Protein AF-A0A7S1JCB8-F1 (afdb_monomer)

Secondary structure (DSSP, 8-state):
---EEEES-EEE--SSEEEEEE-TT-EEEEES-EEES-SEEEEEESSEEEEES-EEES-SEEEEEE-SS---EEES-EEEPPP-------TT----------------

Nearest PDB structures (foldseek):
  4z06-assembly2_B  TM=6.593E-01  e=6.431E-01  Caldicellulosiruptor bescii DSM 6725
  4yzx-assembly2_B  TM=6.204E-01  e=8.061E-01  Caldicellulosiruptor bescii DSM 6725
  3t9g-assembly1_A  TM=5.054E-01  e=3.503E+00  Caldicellulosiruptor bescii
  4yzq-assembly2_B  TM=3.632E-01  e=1.681E+00  Caldicellulosiruptor bescii DSM 6725
  6tku-assembly1_A  TM=4.444E-01  e=8.652E+00  Klebsiella phage KP32

Solvent-accessible surface area (backbone atoms only — not comparable to full-atom values): 6312 Å² total; per-residue (Å²): 134,86,60,52,76,48,63,68,43,81,37,69,65,28,86,44,52,52,40,77,44,77,36,84,74,33,43,34,38,41,31,53,25,40,28,30,47,8,43,23,22,27,36,39,34,39,30,33,45,38,39,34,47,25,39,32,36,46,26,79,35,52,71,46,81,53,45,87,88,47,79,69,45,79,41,77,59,48,78,48,73,71,72,84,78,76,72,79,78,70,90,74,76,65,83,75,77,86,83,74,88,79,79,85,79,85,80,134

Mean predicted aligned error: 11.81 Å

Structure (mmCIF, N/CA/C/O backbone):
data_AF-A0A7S1JCB8-F1
#
_entry.id   AF-A0A7S1JCB8-F1
#
loop_
_atom_site.group_PDB
_atom_site.id
_atom_site.type_symbol
_atom_site.label_atom_id
_atom_site.label_alt_id
_atom_site.label_comp_id
_atom_site.label_asym_id
_atom_site.label_entity_id
_atom_site.label_seq_id
_atom_site.pdbx_PDB_ins_code
_atom_site.Cartn_x
_atom_site.Cartn_y
_atom_site.Cartn_z
_atom_site.occupancy
_atom_site.B_iso_or_equiv
_atom_site.auth_seq_id
_atom_site.auth_comp_id
_atom_site.auth_asym_id
_atom_site.auth_atom_id
_atom_site.pdbx_PDB_model_num
ATOM 1 N N . ASP A 1 1 ? 1.788 -17.736 -10.942 1.00 50.94 1 ASP A N 1
ATOM 2 C CA . ASP A 1 1 ? 1.423 -16.560 -10.130 1.00 50.94 1 ASP A CA 1
ATOM 3 C C . ASP A 1 1 ? 1.686 -16.799 -8.653 1.00 50.94 1 ASP A C 1
ATOM 5 O O . ASP A 1 1 ? 0.831 -17.318 -7.949 1.00 50.94 1 ASP A O 1
ATOM 9 N N . SER A 1 2 ? 2.877 -16.440 -8.174 1.00 59.06 2 SER A N 1
ATOM 10 C CA . SER A 1 2 ? 3.148 -16.301 -6.740 1.00 59.06 2 SER A CA 1
ATOM 11 C C . SER A 1 2 ? 2.695 -14.904 -6.306 1.00 59.06 2 SER A C 1
ATOM 13 O O . SER A 1 2 ? 3.386 -13.919 -6.558 1.00 59.06 2 SER A O 1
ATOM 15 N N . GLY A 1 3 ? 1.494 -14.804 -5.740 1.00 72.75 3 GLY A N 1
ATOM 16 C CA . GLY A 1 3 ? 0.979 -13.570 -5.143 1.00 72.75 3 GLY A CA 1
ATOM 17 C C . GLY A 1 3 ? 1.087 -13.620 -3.622 1.00 72.75 3 GLY A C 1
ATOM 18 O O . GLY A 1 3 ? 0.873 -14.675 -3.030 1.00 72.75 3 GLY A O 1
ATOM 19 N N . CYS A 1 4 ? 1.399 -12.490 -2.991 1.00 86.62 4 CYS A N 1
ATOM 20 C CA . CYS A 1 4 ? 1.363 -12.359 -1.532 1.00 86.62 4 CYS A CA 1
ATOM 21 C C . CYS A 1 4 ? 0.010 -11.775 -1.106 1.00 86.62 4 CYS A C 1
ATOM 23 O O . CYS A 1 4 ? -0.511 -10.870 -1.761 1.00 86.62 4 CYS A O 1
ATOM 25 N N . THR A 1 5 ? -0.574 -12.304 -0.032 1.00 92.88 5 THR A N 1
ATOM 26 C CA . THR A 1 5 ? -1.859 -11.843 0.508 1.00 92.88 5 THR A CA 1
ATOM 27 C C . THR A 1 5 ? -1.727 -11.624 2.011 1.00 92.88 5 THR A C 1
ATOM 29 O O . THR A 1 5 ? -1.378 -12.548 2.739 1.00 92.88 5 THR A O 1
ATOM 32 N N . ILE A 1 6 ? -2.002 -10.399 2.456 1.00 91.50 6 ILE A N 1
ATOM 33 C CA . ILE A 1 6 ? -2.032 -9.966 3.856 1.00 91.50 6 ILE A CA 1
ATOM 34 C C . ILE A 1 6 ? -3.487 -9.628 4.173 1.00 91.50 6 ILE A C 1
ATOM 36 O O . ILE A 1 6 ? -4.077 -8.778 3.505 1.00 91.50 6 ILE A O 1
ATOM 40 N N . VAL A 1 7 ? -4.094 -10.317 5.140 1.00 96.06 7 VAL A N 1
ATOM 41 C CA . VAL A 1 7 ? -5.523 -10.158 5.452 1.00 96.06 7 VAL A CA 1
ATOM 42 C C . VAL A 1 7 ? -5.735 -10.123 6.954 1.00 96.06 7 VAL A C 1
ATOM 44 O O . VAL A 1 7 ? -5.119 -10.905 7.675 1.00 96.06 7 VAL A O 1
ATOM 47 N N . SER A 1 8 ? -6.621 -9.234 7.409 1.00 96.06 8 SER A N 1
ATOM 48 C CA . SER A 1 8 ? -7.053 -9.150 8.812 1.00 96.06 8 SER A CA 1
ATOM 49 C C . SER A 1 8 ? -5.895 -9.038 9.804 1.00 96.06 8 SER A C 1
ATOM 51 O O . SER A 1 8 ? -5.917 -9.632 10.880 1.00 96.06 8 SER A O 1
ATOM 53 N N . CYS A 1 9 ? -4.866 -8.281 9.424 1.00 95.31 9 CYS A N 1
ATOM 54 C CA . CYS A 1 9 ? -3.691 -8.039 10.250 1.00 95.31 9 CYS A CA 1
ATOM 55 C C . CYS A 1 9 ? -3.785 -6.687 10.966 1.00 95.31 9 CYS A C 1
ATOM 57 O O . CYS A 1 9 ? -4.416 -5.752 10.474 1.00 95.31 9 CYS A O 1
ATOM 59 N N . GLN A 1 10 ? -3.103 -6.583 12.107 1.00 96.50 10 GLN A N 1
ATOM 60 C CA . GLN A 1 10 ? -2.846 -5.320 12.796 1.00 96.50 10 GLN A CA 1
ATOM 61 C C . GLN A 1 10 ? -1.354 -5.015 12.715 1.00 96.50 10 GLN A C 1
ATOM 63 O O . GLN A 1 10 ? -0.524 -5.799 13.174 1.00 96.50 10 GLN A O 1
ATOM 68 N N . VAL A 1 11 ? -1.014 -3.882 12.111 1.00 94.62 11 VAL A N 1
ATOM 69 C CA . VAL A 1 11 ? 0.360 -3.412 11.937 1.00 94.62 11 VAL A CA 1
ATOM 70 C C . VAL A 1 11 ? 0.476 -2.059 12.619 1.00 94.62 11 VAL A C 1
ATOM 72 O O . VAL A 1 11 ? -0.246 -1.131 12.258 1.00 94.62 11 VAL A O 1
ATOM 75 N N . GLN A 1 12 ? 1.364 -1.933 13.608 1.00 94.25 12 GLN A N 1
ATOM 76 C CA . GLN A 1 12 ? 1.450 -0.710 14.403 1.00 94.25 12 GLN A CA 1
ATOM 77 C C . GLN A 1 12 ? 2.869 -0.321 14.817 1.00 94.25 12 GLN A C 1
ATOM 79 O O . GLN A 1 12 ? 3.694 -1.181 15.123 1.00 94.25 12 GLN A O 1
ATOM 84 N N . GLY A 1 13 ? 3.118 0.990 14.884 1.00 87.38 13 GLY A N 1
ATOM 85 C CA . GLY A 1 13 ? 4.301 1.573 15.527 1.00 87.38 13 GLY A CA 1
ATOM 86 C C . GLY A 1 13 ? 5.623 1.307 14.805 1.00 87.38 13 GLY A C 1
ATOM 87 O O . GLY A 1 13 ? 6.684 1.361 15.432 1.00 87.38 13 GLY A O 1
ATOM 88 N N . ALA A 1 14 ? 5.587 0.997 13.507 1.00 89.00 14 ALA A N 1
ATOM 89 C CA . ALA A 1 14 ? 6.807 0.848 12.728 1.00 89.00 14 ALA A CA 1
ATOM 90 C C . ALA A 1 14 ? 7.489 2.213 12.564 1.00 89.00 14 ALA A C 1
ATOM 92 O O . ALA A 1 14 ? 6.857 3.203 12.200 1.00 89.00 14 ALA A O 1
ATOM 93 N N . ARG A 1 15 ? 8.806 2.272 12.798 1.00 91.06 15 ARG A N 1
ATOM 94 C CA . ARG A 1 15 ? 9.576 3.519 12.645 1.00 91.06 15 ARG A CA 1
ATOM 95 C C . ARG A 1 15 ? 9.553 4.043 11.205 1.00 91.06 15 ARG A C 1
ATOM 97 O O . ARG A 1 15 ? 9.613 5.252 10.996 1.00 91.06 15 ARG A O 1
ATOM 104 N N . GLU A 1 16 ? 9.494 3.133 10.236 1.00 93.62 16 GLU A N 1
ATOM 105 C CA . GLU A 1 16 ? 9.383 3.454 8.814 1.00 93.62 16 GLU A 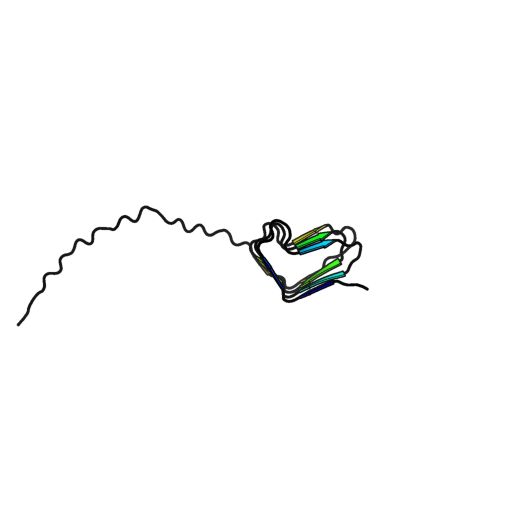CA 1
ATOM 106 C C . GLU A 1 16 ? 8.047 2.957 8.254 1.00 93.62 16 GLU A C 1
ATOM 108 O O . GLU A 1 16 ? 7.006 3.543 8.550 1.00 93.62 16 GLU A O 1
ATOM 113 N N . ASP A 1 17 ? 8.058 1.895 7.456 1.00 95.69 17 ASP A N 1
ATOM 114 C CA . ASP A 1 17 ? 6.868 1.397 6.778 1.00 95.69 17 ASP A CA 1
ATOM 115 C C . ASP A 1 17 ? 6.149 0.352 7.626 1.00 95.69 17 ASP A C 1
ATOM 117 O O . ASP A 1 17 ? 6.779 -0.566 8.152 1.00 95.69 17 ASP A O 1
ATOM 121 N N . GLY A 1 18 ? 4.822 0.446 7.719 1.00 96.06 18 GLY A N 1
ATOM 122 C CA . GLY A 1 18 ? 4.016 -0.650 8.253 1.00 96.06 18 GLY A CA 1
ATOM 123 C C . GLY A 1 18 ? 4.097 -1.868 7.336 1.00 96.06 18 GLY A C 1
ATOM 124 O O . GLY A 1 18 ? 4.432 -2.970 7.765 1.00 96.06 18 GLY A O 1
ATOM 125 N N . ILE A 1 19 ? 3.817 -1.654 6.051 1.00 94.56 19 ILE A N 1
ATOM 126 C CA . ILE A 1 19 ? 3.917 -2.676 5.010 1.00 94.56 19 ILE A CA 1
ATOM 127 C C . ILE A 1 19 ? 4.802 -2.145 3.881 1.00 94.56 19 ILE A C 1
ATOM 129 O O . ILE A 1 19 ? 4.439 -1.182 3.206 1.00 94.56 19 ILE A O 1
ATOM 133 N N . TYR A 1 20 ? 5.932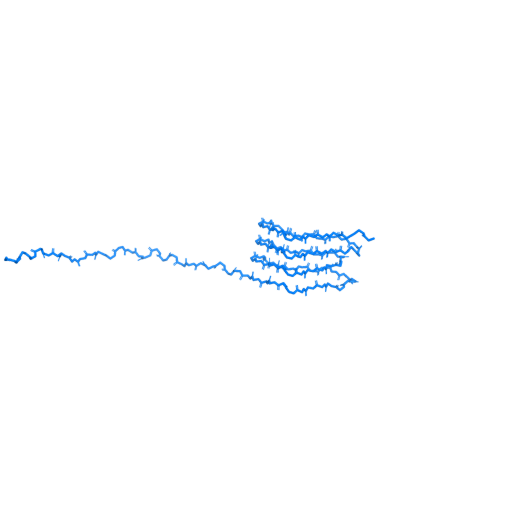 -2.808 3.641 1.00 93.81 20 TYR A N 1
ATOM 134 C CA . TYR A 1 20 ? 6.796 -2.542 2.493 1.00 93.81 20 TYR A CA 1
ATOM 135 C C . TYR A 1 20 ? 6.647 -3.655 1.455 1.00 93.81 20 TYR A C 1
ATOM 137 O O . TYR A 1 20 ? 6.780 -4.839 1.768 1.00 93.81 20 TYR A O 1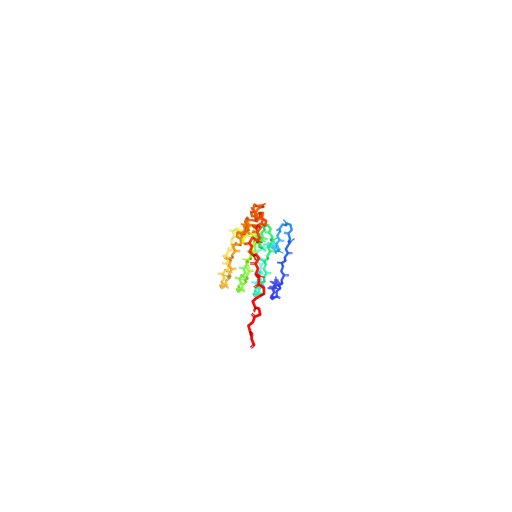
ATOM 145 N N . VAL A 1 21 ? 6.354 -3.274 0.215 1.00 90.06 21 VAL A N 1
ATOM 146 C CA . VAL A 1 21 ? 6.199 -4.200 -0.907 1.00 90.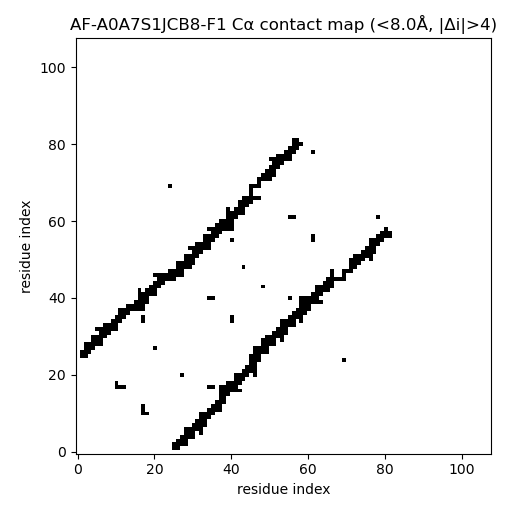06 21 VAL A CA 1
ATOM 147 C C . VAL A 1 21 ? 7.122 -3.782 -2.033 1.00 90.06 21 VAL A C 1
ATOM 149 O O . VAL A 1 21 ? 6.950 -2.718 -2.623 1.00 90.06 21 VAL A O 1
ATOM 152 N N . GLU A 1 22 ? 8.021 -4.682 -2.408 1.00 89.31 22 GLU A N 1
ATOM 153 C CA . GLU A 1 22 ? 8.882 -4.535 -3.572 1.00 89.31 22 GLU A CA 1
ATOM 154 C C . GLU A 1 22 ? 8.818 -5.802 -4.422 1.00 89.31 22 GLU A C 1
ATOM 156 O O . GLU A 1 22 ? 8.933 -6.921 -3.920 1.00 89.31 22 GLU A O 1
ATOM 161 N N . GLY A 1 23 ? 8.604 -5.638 -5.724 1.00 84.31 23 GLY A N 1
ATOM 162 C CA . GLY A 1 23 ? 8.626 -6.768 -6.642 1.00 84.31 23 GLY A CA 1
ATOM 163 C C . GLY A 1 23 ? 8.099 -6.408 -8.016 1.00 84.31 23 GLY A C 1
ATOM 164 O O . GLY A 1 23 ? 6.935 -6.038 -8.157 1.00 84.31 23 GLY A O 1
ATOM 165 N N . LEU A 1 24 ? 8.950 -6.558 -9.031 1.00 80.31 24 LEU A N 1
ATOM 166 C CA . LEU A 1 24 ? 8.607 -6.275 -10.418 1.00 80.31 24 LEU A CA 1
ATOM 167 C C . LEU A 1 24 ? 7.434 -7.163 -10.859 1.00 80.31 24 LEU A C 1
ATOM 169 O O . LEU A 1 24 ? 7.552 -8.384 -10.921 1.00 80.31 24 LEU A O 1
ATOM 173 N N . HIS A 1 25 ? 6.298 -6.541 -11.163 1.00 74.56 25 HIS A N 1
ATOM 174 C CA . HIS A 1 25 ? 5.064 -7.205 -11.595 1.00 74.56 25 HIS A CA 1
ATOM 175 C C . HIS A 1 25 ? 4.384 -8.130 -10.565 1.00 74.56 25 HIS A C 1
ATOM 177 O O . HIS A 1 25 ? 3.366 -8.750 -10.890 1.00 74.56 25 HIS A O 1
ATOM 183 N N . SER A 1 26 ? 4.846 -8.175 -9.315 1.00 84.62 26 SER A N 1
ATOM 184 C CA . SER A 1 26 ? 4.231 -8.996 -8.265 1.00 84.62 26 SER A CA 1
ATOM 185 C C . SER A 1 26 ? 2.833 -8.493 -7.906 1.00 84.62 26 SER A C 1
ATOM 187 O O . SER A 1 26 ? 2.637 -7.302 -7.671 1.00 84.62 26 SER A O 1
ATOM 189 N N . LYS A 1 27 ? 1.848 -9.395 -7.835 1.00 88.38 27 LYS A N 1
ATOM 190 C CA . LYS A 1 27 ? 0.510 -9.077 -7.313 1.00 88.38 27 LYS A CA 1
ATOM 191 C C . LYS A 1 27 ? 0.532 -9.194 -5.793 1.00 88.38 27 LYS A C 1
ATOM 193 O O . LYS A 1 27 ? 0.826 -10.271 -5.270 1.00 88.38 27 LYS A O 1
ATOM 198 N N . VAL A 1 28 ? 0.199 -8.110 -5.099 1.00 91.12 28 VAL A N 1
ATOM 199 C CA . VAL A 1 28 ? 0.083 -8.105 -3.636 1.00 91.12 28 VAL A CA 1
ATOM 200 C C . VAL A 1 28 ? -1.300 -7.634 -3.236 1.00 91.12 28 VAL A C 1
ATOM 202 O O . VAL A 1 28 ? -1.781 -6.619 -3.732 1.00 91.12 28 VAL A O 1
ATOM 205 N N . ARG A 1 29 ? -1.946 -8.392 -2.352 1.00 94.50 29 ARG A N 1
ATOM 206 C CA . ARG A 1 29 ? -3.262 -8.067 -1.804 1.00 94.50 29 ARG A CA 1
ATOM 207 C C . ARG A 1 29 ? -3.115 -7.736 -0.330 1.00 94.50 29 ARG A C 1
ATOM 209 O O . ARG A 1 29 ? -2.551 -8.533 0.412 1.00 94.50 29 ARG A O 1
ATOM 216 N N . VAL A 1 30 ? -3.624 -6.583 0.080 1.00 95.50 30 VAL A N 1
ATOM 217 C CA . VAL A 1 30 ? -3.716 -6.176 1.483 1.00 95.50 30 VAL A CA 1
ATOM 218 C C . VAL A 1 30 ? -5.178 -5.880 1.759 1.00 95.50 30 VAL A C 1
ATOM 220 O O . VAL A 1 30 ? -5.739 -4.965 1.150 1.00 95.50 30 VAL A O 1
ATOM 223 N N . GLU A 1 31 ? -5.822 -6.671 2.612 1.00 97.81 31 GLU A N 1
ATOM 224 C CA . GLU A 1 31 ? -7.262 -6.553 2.831 1.00 97.81 31 GLU A CA 1
ATOM 225 C C . GLU A 1 31 ? -7.668 -6.573 4.303 1.00 97.81 31 GLU A C 1
ATOM 227 O O . GLU A 1 31 ? -7.080 -7.288 5.115 1.00 97.81 31 GLU A O 1
ATOM 232 N N . HIS A 1 32 ? -8.713 -5.815 4.638 1.00 97.94 32 HIS A N 1
ATOM 233 C CA . HIS A 1 32 ? -9.371 -5.836 5.952 1.00 97.94 32 HIS A CA 1
ATOM 234 C C . HIS A 1 32 ? -8.409 -5.697 7.144 1.00 97.94 32 HIS A C 1
ATOM 236 O O . HIS A 1 32 ? -8.642 -6.286 8.196 1.00 97.94 32 HIS A O 1
ATOM 242 N N . SER A 1 33 ? -7.304 -4.974 6.962 1.00 97.38 33 SER A N 1
ATOM 243 C CA . SER A 1 33 ? -6.236 -4.817 7.949 1.00 97.38 33 SER A CA 1
ATOM 244 C C . SER A 1 33 ? -6.235 -3.412 8.544 1.00 97.38 33 SER A C 1
ATOM 246 O O . SER A 1 33 ? -6.692 -2.452 7.921 1.00 97.38 33 SER A O 1
ATOM 248 N N . GLU A 1 34 ? -5.696 -3.289 9.749 1.00 97.25 34 GLU A N 1
ATOM 249 C CA . GLU A 1 34 ? -5.480 -2.019 10.434 1.00 97.25 34 GLU A CA 1
ATOM 250 C C . GLU A 1 34 ? -3.988 -1.692 10.440 1.00 97.25 34 GLU A C 1
ATOM 252 O O . GLU A 1 34 ? -3.162 -2.520 10.825 1.00 97.25 34 GLU A O 1
ATOM 257 N N . ILE A 1 35 ? -3.636 -0.493 9.983 1.00 96.69 35 ILE A N 1
ATOM 258 C CA . ILE A 1 35 ? -2.251 -0.056 9.813 1.00 96.69 35 ILE A CA 1
ATOM 259 C C . ILE A 1 35 ? -2.104 1.321 10.452 1.00 96.69 35 ILE A C 1
ATOM 261 O O . ILE A 1 35 ? -2.703 2.295 9.979 1.00 96.69 35 ILE A O 1
ATOM 265 N N . ARG A 1 36 ? -1.321 1.416 11.532 1.00 95.94 36 ARG A N 1
ATOM 266 C CA . ARG A 1 36 ? -1.309 2.606 12.386 1.00 95.94 36 ARG A CA 1
ATOM 267 C C . ARG A 1 36 ? 0.065 3.067 12.857 1.00 95.94 36 ARG A C 1
ATOM 269 O O . ARG A 1 36 ? 0.892 2.266 13.278 1.00 95.94 36 ARG A O 1
ATOM 276 N N . GLY A 1 37 ? 0.260 4.383 12.930 1.00 93.94 37 GLY A N 1
ATOM 277 C CA . GLY A 1 37 ? 1.401 4.952 13.65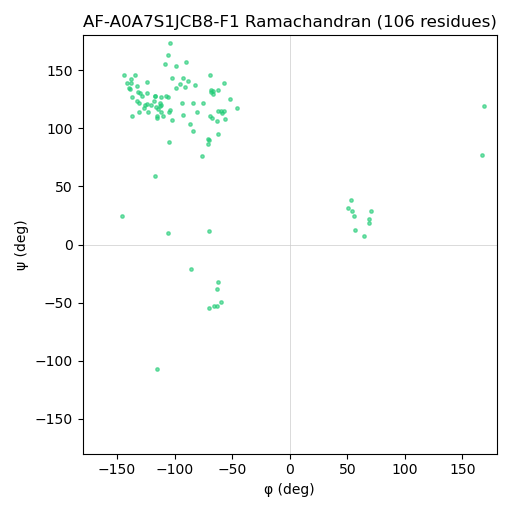3 1.00 93.94 37 GLY A CA 1
ATOM 278 C C . GLY A 1 37 ? 2.748 4.709 12.972 1.00 93.94 37 GLY A C 1
ATOM 279 O O . GLY A 1 37 ? 3.755 4.596 13.667 1.00 93.94 37 GLY A O 1
ATOM 280 N N . CYS A 1 38 ? 2.762 4.579 11.643 1.00 93.44 38 CYS A N 1
ATOM 281 C CA . CYS A 1 38 ? 3.971 4.374 10.845 1.00 93.44 38 CYS A CA 1
ATOM 282 C C . CYS A 1 38 ? 4.364 5.652 10.085 1.00 93.44 38 CYS A C 1
ATOM 284 O O . CYS A 1 38 ? 3.541 6.547 9.875 1.00 93.44 38 CYS A O 1
ATOM 286 N N . LYS A 1 39 ? 5.608 5.745 9.598 1.00 93.56 39 LYS A N 1
ATOM 287 C CA . LYS A 1 39 ? 5.987 6.808 8.650 1.00 93.56 39 LYS A CA 1
ATOM 288 C C . LYS A 1 39 ? 5.188 6.661 7.359 1.00 93.56 39 LYS A C 1
ATOM 290 O O . LYS A 1 39 ? 4.514 7.603 6.963 1.00 93.56 39 LYS A O 1
ATOM 295 N N . HIS A 1 40 ? 5.213 5.478 6.749 1.00 94.94 40 HIS A N 1
ATOM 296 C CA . HIS A 1 40 ? 4.272 5.128 5.690 1.00 94.94 40 HIS A CA 1
ATOM 297 C C . HIS A 1 40 ? 3.423 3.950 6.165 1.00 94.94 40 HIS A C 1
ATOM 299 O O . HIS A 1 40 ? 3.963 2.935 6.600 1.00 94.94 40 HIS A O 1
ATOM 305 N N . GLY A 1 41 ? 2.098 4.043 6.090 1.00 95.94 41 GLY A N 1
ATOM 306 C CA . GLY A 1 41 ? 1.243 2.895 6.392 1.00 95.94 41 GLY A CA 1
ATOM 307 C C . GLY A 1 41 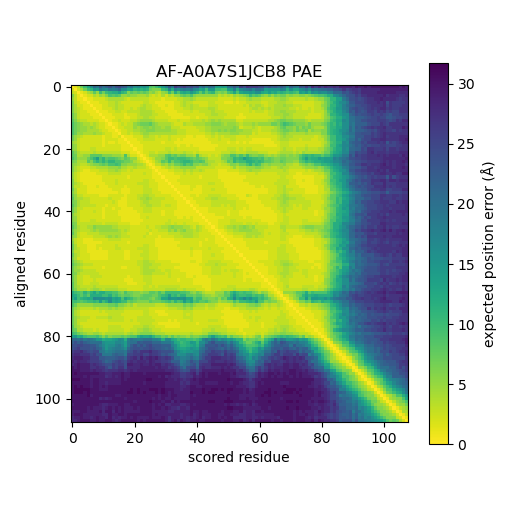? 1.570 1.737 5.447 1.00 95.94 41 GLY A C 1
ATOM 308 O O . GLY A 1 41 ? 1.866 0.622 5.876 1.00 95.94 41 GLY A O 1
ATOM 309 N N . MET A 1 42 ? 1.622 2.037 4.152 1.00 95.19 42 MET A N 1
ATOM 310 C CA . MET A 1 42 ? 2.121 1.117 3.139 1.00 95.19 42 MET A CA 1
ATOM 311 C C . MET A 1 42 ? 2.980 1.839 2.101 1.00 95.19 42 MET A C 1
ATOM 313 O O . MET A 1 42 ? 2.557 2.855 1.551 1.00 95.19 42 MET A O 1
ATOM 317 N N . TRP A 1 43 ? 4.140 1.273 1.767 1.00 95.25 43 TRP A N 1
ATOM 318 C CA . TRP A 1 43 ? 4.967 1.705 0.643 1.00 95.25 43 TRP A CA 1
ATOM 319 C C . TRP A 1 43 ? 5.106 0.575 -0.380 1.00 95.25 43 TRP A C 1
ATOM 321 O O . TRP A 1 43 ? 5.527 -0.535 -0.063 1.00 95.25 43 TRP A O 1
ATOM 331 N N . VAL A 1 44 ? 4.717 0.858 -1.624 1.00 92.25 44 VAL A N 1
ATOM 332 C CA . VAL A 1 44 ? 4.756 -0.094 -2.738 1.00 92.25 44 VAL A CA 1
ATOM 333 C C . VAL A 1 44 ? 5.702 0.393 -3.827 1.00 92.25 44 VAL A C 1
ATOM 335 O O . VAL A 1 44 ? 5.546 1.505 -4.337 1.00 92.25 44 VAL A O 1
ATOM 338 N N . VAL A 1 45 ? 6.630 -0.466 -4.242 1.00 91.62 45 VAL A N 1
ATOM 339 C CA . VAL A 1 45 ? 7.626 -0.214 -5.287 1.00 91.62 45 VAL A CA 1
ATOM 340 C C . VAL A 1 45 ? 7.515 -1.281 -6.378 1.00 91.62 45 VAL A C 1
ATOM 342 O O . VAL A 1 45 ? 7.649 -2.476 -6.124 1.00 91.62 45 VAL A O 1
ATOM 345 N N . ALA A 1 46 ? 7.259 -0.842 -7.615 1.00 88.62 46 ALA A N 1
ATOM 346 C CA . ALA A 1 46 ? 7.230 -1.681 -8.824 1.00 88.62 46 ALA A CA 1
ATOM 347 C C . ALA A 1 46 ? 6.258 -2.893 -8.839 1.00 88.62 46 ALA A C 1
ATOM 349 O O . ALA A 1 46 ? 6.329 -3.707 -9.762 1.00 88.62 46 ALA A O 1
ATOM 350 N N . ALA A 1 47 ? 5.327 -2.983 -7.882 1.00 88.94 47 ALA A N 1
ATOM 351 C CA . ALA A 1 47 ? 4.346 -4.065 -7.760 1.00 88.94 47 ALA A CA 1
ATOM 352 C C . ALA A 1 47 ? 2.924 -3.658 -8.208 1.00 88.94 47 ALA A C 1
ATOM 354 O O . ALA A 1 47 ? 2.641 -2.491 -8.480 1.00 88.94 47 ALA A O 1
ATOM 355 N N . HIS A 1 48 ? 2.013 -4.635 -8.255 1.00 90.81 48 HIS A N 1
ATOM 356 C CA . HIS A 1 48 ? 0.581 -4.476 -8.530 1.00 90.81 48 HIS A CA 1
ATOM 357 C C . HIS A 1 48 ? -0.233 -4.628 -7.229 1.00 90.81 48 HIS A C 1
ATOM 359 O O . HIS A 1 48 ? -0.646 -5.749 -6.901 1.00 90.81 48 HIS A O 1
ATOM 365 N N . PRO A 1 49 ? -0.454 -3.546 -6.457 1.00 92.50 49 PRO A N 1
ATOM 366 C CA . PRO A 1 49 ? -1.167 -3.644 -5.194 1.00 92.50 49 PRO A CA 1
ATOM 367 C C . PRO A 1 49 ? -2.688 -3.630 -5.397 1.00 92.50 49 PRO A C 1
ATOM 369 O O . PRO A 1 49 ? -3.233 -2.813 -6.143 1.00 92.50 49 PRO A O 1
ATOM 372 N N . ILE A 1 50 ? -3.371 -4.502 -4.662 1.00 94.50 50 ILE A N 1
ATOM 373 C CA . ILE A 1 50 ? -4.810 -4.452 -4.412 1.00 94.50 50 ILE A CA 1
ATOM 374 C C . ILE A 1 50 ? -4.985 -4.213 -2.915 1.00 94.50 50 ILE A C 1
ATOM 376 O O . ILE A 1 50 ? -4.684 -5.083 -2.103 1.00 94.50 50 ILE A O 1
ATOM 380 N N . VAL A 1 51 ? -5.455 -3.027 -2.553 1.00 95.50 51 VAL A N 1
ATOM 381 C CA . VAL A 1 51 ? -5.620 -2.582 -1.169 1.00 95.50 51 VAL A CA 1
ATOM 382 C C . VAL A 1 51 ? -7.104 -2.383 -0.939 1.00 95.50 51 VAL A C 1
ATOM 384 O O . VAL A 1 51 ? -7.695 -1.462 -1.515 1.00 95.50 51 VAL A O 1
ATOM 387 N N . LYS A 1 52 ? -7.726 -3.260 -0.149 1.00 97.75 52 LYS A N 1
ATOM 388 C CA . LYS A 1 52 ? -9.179 -3.259 0.019 1.00 97.75 52 LYS A CA 1
ATOM 389 C C . LYS A 1 52 ? -9.639 -3.315 1.470 1.00 97.75 52 LYS A C 1
ATOM 391 O O . LYS A 1 52 ? -9.256 -4.220 2.197 1.00 97.75 52 LYS A O 1
ATOM 396 N N . GLY A 1 53 ? -10.555 -2.437 1.868 1.00 97.50 53 GLY A N 1
ATOM 397 C CA . GLY A 1 53 ? -11.219 -2.578 3.169 1.00 97.50 53 GLY A CA 1
ATOM 398 C C . GLY A 1 53 ? -10.301 -2.337 4.368 1.00 97.50 53 GLY A C 1
ATOM 399 O O . GLY A 1 53 ? -10.608 -2.814 5.453 1.00 97.50 53 GLY A O 1
ATOM 400 N N . ASN A 1 54 ? -9.154 -1.678 4.185 1.00 97.88 54 ASN A N 1
ATOM 401 C CA . ASN A 1 54 ? -8.194 -1.443 5.264 1.00 97.88 54 ASN A CA 1
ATOM 402 C C . ASN A 1 54 ? -8.478 -0.130 5.995 1.00 97.88 54 ASN A C 1
ATOM 404 O O . ASN A 1 54 ? -9.046 0.801 5.423 1.00 97.88 54 ASN A O 1
ATOM 408 N N . CYS A 1 55 ? -8.012 -0.042 7.236 1.00 97.00 55 CYS A N 1
ATOM 409 C CA . CYS A 1 55 ? -8.042 1.162 8.053 1.00 97.00 55 CYS A CA 1
ATOM 410 C C . CYS A 1 55 ? -6.613 1.683 8.262 1.00 97.00 55 CYS A C 1
ATOM 412 O O . CYS A 1 55 ? -5.803 1.023 8.910 1.00 97.00 55 CYS A O 1
ATOM 414 N N . PHE A 1 56 ? -6.297 2.857 7.714 1.00 96.50 56 PHE A N 1
ATOM 415 C CA . PHE A 1 56 ? -5.011 3.526 7.903 1.00 96.50 56 PHE A CA 1
ATOM 416 C C . PHE A 1 56 ? -5.171 4.699 8.871 1.00 96.50 56 PHE A C 1
ATOM 418 O O . PHE A 1 56 ? -5.820 5.692 8.539 1.00 96.50 56 PHE A O 1
ATOM 425 N N . MET A 1 57 ? -4.543 4.624 10.043 1.00 95.06 57 MET A N 1
ATOM 426 C CA . MET A 1 57 ? -4.677 5.638 11.096 1.00 95.06 57 MET A CA 1
ATOM 427 C C . MET A 1 57 ? -3.319 6.203 11.500 1.00 95.06 57 MET A C 1
ATOM 429 O O . MET A 1 57 ? -2.358 5.460 11.607 1.00 95.06 57 MET A O 1
ATOM 433 N N . ASP A 1 58 ? -3.204 7.503 11.740 1.00 93.62 58 ASP A N 1
ATOM 434 C CA . ASP A 1 58 ? -2.010 8.104 12.373 1.00 93.62 58 ASP A CA 1
ATOM 435 C C . ASP A 1 58 ? -0.675 7.774 11.685 1.00 93.62 58 ASP A C 1
ATOM 437 O O . ASP A 1 58 ? 0.366 7.697 12.332 1.00 93.62 58 ASP A O 1
ATOM 441 N N . ASN A 1 59 ? -0.702 7.533 10.375 1.00 91.88 59 ASN A N 1
ATOM 442 C CA . ASN A 1 59 ? 0.514 7.356 9.593 1.00 91.88 59 ASN A CA 1
ATOM 443 C C . ASN A 1 59 ? 0.919 8.716 9.020 1.00 91.88 59 ASN A C 1
ATOM 445 O O . ASN A 1 59 ? 0.035 9.473 8.619 1.00 91.88 59 ASN A O 1
ATOM 449 N N . ALA A 1 60 ? 2.218 9.020 8.943 1.00 92.19 60 ALA A N 1
ATOM 450 C CA . ALA A 1 60 ? 2.661 10.292 8.356 1.00 92.19 60 ALA A CA 1
ATOM 451 C C . ALA A 1 60 ? 2.277 10.380 6.866 1.00 92.19 60 ALA A C 1
ATOM 453 O O . ALA A 1 60 ? 1.818 11.415 6.391 1.00 92.19 60 ALA A O 1
ATOM 454 N N . GLU A 1 61 ? 2.380 9.258 6.158 1.00 93.06 61 GLU A N 1
ATOM 455 C CA . GLU A 1 61 ? 1.795 9.020 4.844 1.00 93.06 61 GLU A CA 1
ATOM 456 C C . GLU A 1 61 ? 0.993 7.710 4.899 1.00 93.06 61 GLU A C 1
ATOM 458 O O . GLU A 1 61 ? 1.504 6.676 5.317 1.00 93.06 61 GLU A O 1
ATOM 463 N N . HIS A 1 62 ? -0.274 7.693 4.484 1.00 94.12 62 HIS A N 1
ATOM 464 C CA . HIS A 1 62 ? -1.062 6.453 4.544 1.00 94.12 62 HIS A CA 1
ATOM 465 C C . HIS A 1 62 ? -0.580 5.413 3.530 1.00 94.12 62 HIS A C 1
ATOM 467 O O . HIS A 1 62 ? -0.253 4.285 3.899 1.00 94.12 62 HIS A O 1
ATOM 473 N N . ILE A 1 63 ? -0.513 5.795 2.253 1.00 94.06 63 ILE A N 1
ATOM 474 C CA . ILE A 1 63 ? -0.072 4.920 1.169 1.00 94.06 63 ILE A CA 1
ATOM 475 C C . ILE A 1 63 ? 0.856 5.696 0.239 1.00 94.06 63 ILE A C 1
ATOM 477 O O . ILE A 1 63 ? 0.468 6.725 -0.311 1.00 94.06 63 ILE A O 1
ATOM 481 N N . ARG A 1 64 ? 2.046 5.145 -0.005 1.00 94.44 64 ARG A N 1
ATOM 482 C CA . ARG A 1 64 ? 3.015 5.637 -0.983 1.00 94.44 64 ARG A CA 1
ATOM 483 C C . ARG A 1 64 ? 3.171 4.635 -2.121 1.00 94.44 64 ARG A C 1
ATOM 485 O O . ARG A 1 64 ? 3.537 3.483 -1.899 1.00 94.44 64 ARG A O 1
ATOM 492 N N . LEU A 1 65 ? 2.915 5.075 -3.352 1.00 91.75 65 LEU A N 1
ATOM 493 C CA . LEU A 1 65 ? 2.984 4.230 -4.547 1.00 91.75 65 LEU A CA 1
ATOM 494 C C . LEU A 1 65 ? 4.078 4.725 -5.497 1.00 91.75 65 LEU A C 1
ATOM 496 O O . LEU A 1 65 ? 4.011 5.831 -6.023 1.00 91.75 65 LEU A O 1
ATOM 500 N N . ALA A 1 66 ? 5.072 3.876 -5.737 1.00 90.06 66 ALA A N 1
ATOM 501 C CA . ALA A 1 66 ? 6.152 4.071 -6.698 1.00 90.06 66 ALA A CA 1
ATOM 502 C C . ALA A 1 66 ? 6.081 2.983 -7.783 1.00 90.06 66 ALA A C 1
ATOM 504 O O . ALA A 1 66 ? 6.995 2.178 -7.977 1.00 90.06 66 ALA A O 1
ATOM 505 N N . THR A 1 67 ? 4.946 2.924 -8.478 1.00 79.31 67 THR A N 1
ATOM 506 C CA . THR A 1 67 ? 4.653 1.910 -9.496 1.00 79.31 67 THR A CA 1
ATOM 507 C C . THR A 1 67 ? 4.800 2.506 -10.898 1.00 79.31 67 THR A C 1
ATOM 509 O O . THR A 1 67 ? 4.060 3.416 -11.255 1.00 79.31 67 THR A O 1
ATOM 512 N N . ARG A 1 68 ? 5.757 2.020 -11.705 1.00 73.38 68 ARG A N 1
ATOM 513 C CA . ARG A 1 68 ? 6.071 2.617 -13.024 1.00 73.38 68 ARG A CA 1
ATOM 514 C C . ARG A 1 68 ? 5.209 2.112 -14.191 1.00 73.38 68 ARG A C 1
ATOM 516 O O . ARG A 1 68 ? 5.101 2.821 -15.182 1.00 73.38 68 ARG A O 1
ATOM 523 N N . SER A 1 69 ? 4.580 0.938 -14.072 1.00 68.75 69 SER A N 1
ATOM 524 C CA . SER A 1 69 ? 3.821 0.307 -15.175 1.00 68.75 69 SER A CA 1
ATOM 525 C C . SER A 1 69 ? 2.594 -0.478 -14.699 1.00 68.75 69 SER A C 1
ATOM 527 O O . SER A 1 69 ? 2.166 -1.432 -15.344 1.00 68.75 69 SER A O 1
ATOM 529 N N . CYS A 1 70 ? 2.055 -0.120 -13.534 1.00 76.50 70 CYS A N 1
ATOM 530 C CA . CYS A 1 70 ? 1.041 -0.898 -12.830 1.00 76.50 70 CYS A CA 1
ATOM 531 C C . CYS A 1 70 ? -0.086 0.033 -12.388 1.00 76.50 70 CYS A C 1
ATOM 533 O O . CYS A 1 70 ? 0.189 1.113 -11.868 1.00 76.50 70 CYS A O 1
ATOM 535 N N . VAL A 1 71 ? -1.340 -0.393 -12.557 1.00 86.19 71 VAL A N 1
ATOM 536 C CA . VAL A 1 71 ? -2.501 0.341 -12.040 1.00 86.19 71 VAL A CA 1
ATOM 537 C C . VAL A 1 71 ? -2.843 -0.219 -10.655 1.00 86.19 71 VAL A C 1
ATOM 539 O O . VAL A 1 71 ? -3.251 -1.380 -10.567 1.00 86.19 71 VAL A O 1
ATOM 542 N N . PRO A 1 72 ? -2.652 0.548 -9.569 1.00 89.94 72 PRO A N 1
ATOM 543 C CA . PRO A 1 72 ? -3.042 0.119 -8.232 1.00 89.94 72 PRO A CA 1
ATOM 544 C C . PRO A 1 72 ? -4.570 0.076 -8.109 1.00 89.94 72 PRO A C 1
ATOM 546 O O . PRO A 1 72 ? -5.272 0.915 -8.673 1.00 89.94 72 PRO A O 1
ATOM 549 N N . ILE A 1 73 ? -5.091 -0.868 -7.326 1.00 93.44 73 ILE A N 1
ATOM 550 C CA . ILE A 1 73 ? -6.513 -0.910 -6.968 1.00 93.44 73 ILE A CA 1
ATOM 551 C C . ILE A 1 73 ? -6.634 -0.558 -5.491 1.00 93.44 73 ILE A C 1
ATOM 553 O O . ILE A 1 73 ? -6.242 -1.346 -4.636 1.00 93.44 73 ILE A O 1
ATOM 557 N N . LEU A 1 74 ? -7.198 0.611 -5.195 1.00 94.25 74 LEU A N 1
ATOM 558 C CA . LEU A 1 74 ? -7.506 1.052 -3.836 1.00 94.25 74 LEU A CA 1
ATOM 559 C C . LEU A 1 74 ? -9.025 1.144 -3.704 1.00 94.25 74 LEU A C 1
ATOM 561 O O . LEU A 1 74 ? -9.655 1.928 -4.412 1.00 94.25 74 LEU A O 1
ATOM 565 N N . ARG A 1 75 ? -9.630 0.334 -2.836 1.00 97.19 75 ARG A N 1
ATOM 566 C CA . ARG A 1 75 ? -11.090 0.261 -2.723 1.00 97.19 75 ARG A CA 1
ATOM 567 C C . ARG A 1 75 ? -11.534 0.119 -1.273 1.00 97.19 75 ARG A C 1
ATOM 569 O O . ARG A 1 75 ? -10.942 -0.645 -0.527 1.00 97.19 75 ARG A O 1
ATOM 576 N N . ASP A 1 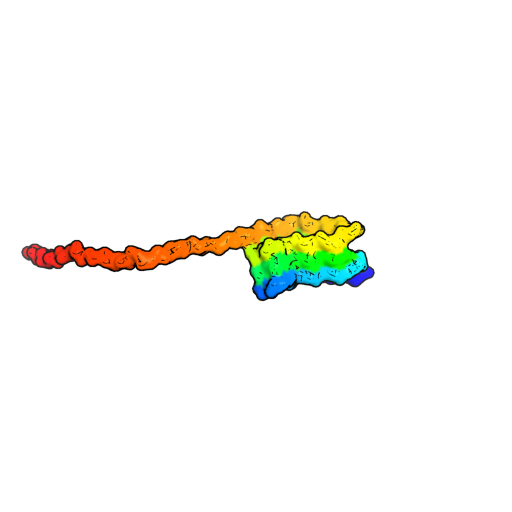76 ? -12.596 0.815 -0.886 1.00 97.75 76 ASP A N 1
ATOM 577 C CA . ASP A 1 76 ? -13.232 0.655 0.430 1.00 97.75 76 ASP A CA 1
ATOM 578 C C . ASP A 1 76 ? -12.262 0.858 1.621 1.00 97.75 76 ASP A C 1
ATOM 580 O O . ASP A 1 76 ? -12.479 0.310 2.694 1.00 97.75 76 ASP A O 1
ATOM 584 N N . ASN A 1 77 ? -11.164 1.606 1.442 1.00 96.56 77 ASN A N 1
ATOM 585 C CA . ASN A 1 77 ? -10.211 1.884 2.521 1.00 96.56 77 ASN A CA 1
ATOM 586 C C . ASN A 1 77 ? -10.625 3.143 3.290 1.00 96.56 77 ASN A C 1
ATOM 588 O O . ASN A 1 77 ? -11.023 4.136 2.681 1.00 96.56 77 ASN A O 1
ATOM 592 N N . SER A 1 78 ? -10.455 3.113 4.608 1.00 96.50 78 SER A N 1
ATOM 593 C CA . SER A 1 78 ? -10.587 4.274 5.486 1.00 96.50 78 SER A CA 1
ATOM 594 C C . SER A 1 78 ? -9.207 4.848 5.799 1.00 96.50 78 SER A C 1
ATOM 596 O O . SER A 1 78 ? -8.273 4.098 6.089 1.00 96.50 78 SER A O 1
ATOM 598 N N . MET A 1 79 ? -9.064 6.169 5.723 1.00 94.62 79 MET A N 1
ATOM 599 C CA . MET A 1 79 ? -7.820 6.878 6.023 1.00 94.62 79 MET A CA 1
ATOM 600 C C . MET A 1 79 ? -8.128 8.056 6.939 1.00 94.62 79 MET A C 1
ATOM 602 O O . MET A 1 79 ? -8.943 8.911 6.592 1.00 94.62 79 MET A O 1
ATOM 606 N N . SER A 1 80 ? -7.480 8.107 8.098 1.00 91.75 80 SER A N 1
ATOM 607 C CA . SER A 1 80 ? -7.643 9.203 9.048 1.00 91.75 80 SER A CA 1
ATOM 608 C C . SER A 1 80 ? -6.311 9.600 9.664 1.00 91.75 80 SER A C 1
ATOM 610 O O . SER A 1 80 ? -5.568 8.752 10.161 1.00 91.75 80 SER A O 1
ATOM 612 N N . MET A 1 81 ? -6.055 10.900 9.730 1.00 79.50 81 MET A N 1
ATOM 613 C CA . MET A 1 81 ? -5.036 11.442 10.619 1.00 79.50 81 MET A CA 1
ATOM 614 C C . MET A 1 81 ? -5.713 11.850 11.924 1.00 79.50 81 MET A C 1
ATOM 616 O O . MET A 1 81 ? -6.612 12.693 11.893 1.00 79.50 81 MET A O 1
ATOM 620 N N . SER A 1 82 ? -5.295 11.306 13.070 1.00 64.75 82 SER A N 1
ATOM 621 C CA . SER A 1 82 ? -5.528 12.037 14.310 1.00 64.75 82 SER A CA 1
ATOM 622 C C . SER A 1 82 ? -4.527 13.188 14.368 1.00 64.75 82 SER A C 1
ATOM 624 O O . SER A 1 82 ? -3.311 13.008 14.303 1.00 64.75 82 SER A O 1
ATOM 626 N N . MET A 1 83 ? -5.046 14.411 14.462 1.00 55.19 83 MET A N 1
ATOM 627 C CA . MET A 1 83 ? -4.272 15.467 15.100 1.00 55.19 83 MET A CA 1
ATOM 628 C C . MET A 1 83 ? -4.070 15.018 16.548 1.00 55.19 83 MET A C 1
ATOM 630 O O . MET A 1 83 ? -5.062 14.626 17.177 1.00 55.19 83 MET A O 1
ATOM 634 N N . PRO A 1 84 ? -2.852 15.080 17.114 1.00 52.31 84 PRO A N 1
ATOM 635 C CA . PRO A 1 84 ? -2.726 14.996 18.554 1.00 52.31 84 PRO A CA 1
ATOM 636 C C . PRO A 1 84 ? -3.596 16.117 19.118 1.00 52.31 84 PRO A C 1
ATOM 638 O O . PRO A 1 84 ? -3.297 17.301 18.962 1.00 52.31 84 PRO A O 1
ATOM 641 N N . THR A 1 85 ? -4.725 15.746 19.720 1.00 49.25 85 THR A N 1
ATOM 642 C CA . THR A 1 85 ? -5.508 16.690 20.504 1.00 49.25 85 THR A CA 1
ATOM 643 C C . THR A 1 85 ? -4.661 16.944 21.736 1.00 49.25 85 THR A C 1
ATOM 645 O O . THR A 1 85 ? -4.727 16.207 22.715 1.00 49.25 85 THR A O 1
ATOM 648 N N . LEU A 1 86 ? -3.790 17.950 21.662 1.00 48.22 86 LEU A N 1
ATOM 649 C CA . LEU A 1 86 ? -3.258 18.578 22.854 1.00 48.22 86 LEU A CA 1
ATOM 650 C C . LEU A 1 86 ? -4.482 19.165 23.545 1.00 48.22 86 LEU A C 1
ATOM 652 O O . LEU A 1 86 ? -4.944 20.235 23.167 1.00 48.22 86 LEU A O 1
ATOM 656 N N . ILE A 1 87 ? -5.066 18.443 24.498 1.00 55.72 87 ILE A N 1
ATOM 657 C CA . ILE A 1 87 ? -5.905 19.089 25.499 1.00 55.72 87 ILE A CA 1
ATOM 658 C C . ILE A 1 87 ? -4.907 19.921 26.306 1.00 55.72 87 ILE A C 1
ATOM 660 O O . ILE A 1 87 ? -4.071 19.323 26.991 1.00 55.72 87 ILE A O 1
ATOM 664 N N . PRO A 1 88 ? -4.896 21.264 26.202 1.00 48.53 88 PRO A N 1
ATOM 665 C CA . PRO A 1 88 ? -4.052 22.055 27.072 1.00 48.53 88 PRO A CA 1
ATOM 666 C C . PRO A 1 88 ? -4.547 21.818 28.495 1.00 48.53 88 PRO A C 1
ATOM 668 O O . PRO A 1 88 ? -5.611 22.294 28.891 1.00 48.53 88 PRO A O 1
ATOM 671 N N . VAL A 1 89 ? -3.786 21.052 29.272 1.00 53.12 89 VAL A N 1
ATOM 672 C CA . VAL A 1 89 ? -3.957 21.029 30.719 1.00 53.12 89 VAL A CA 1
ATOM 673 C C . VAL A 1 89 ? -3.435 22.381 31.190 1.00 53.12 89 VAL A C 1
ATOM 675 O O . VAL A 1 89 ? -2.235 22.566 31.371 1.00 53.12 89 VAL A O 1
ATOM 678 N N . SER A 1 90 ? -4.325 23.372 31.270 1.00 49.91 90 SER A N 1
ATOM 679 C CA . SER A 1 90 ? -4.003 24.653 31.889 1.00 49.91 90 SER A CA 1
ATOM 680 C C . SER A 1 90 ? -3.588 24.368 33.329 1.00 49.91 90 SER A C 1
ATOM 682 O O . SER A 1 90 ? -4.392 23.928 34.149 1.00 49.91 90 SER A O 1
ATOM 684 N N . SER A 1 91 ? -2.318 24.608 33.634 1.00 55.56 91 SER A N 1
ATOM 685 C CA . SER A 1 91 ? -1.739 24.494 34.972 1.00 55.56 91 SER A CA 1
ATOM 686 C C . SER A 1 91 ? -2.226 25.583 35.945 1.00 55.56 91 SER A C 1
ATOM 688 O O . SER A 1 91 ? -1.660 25.718 37.024 1.00 55.56 91 SER A O 1
ATOM 690 N N . ASP A 1 92 ? -3.269 26.349 35.595 1.00 49.66 92 ASP A N 1
ATOM 691 C CA . ASP A 1 92 ? -3.755 27.506 36.361 1.00 49.66 92 ASP A CA 1
ATOM 692 C C . ASP A 1 92 ? -5.058 27.273 37.142 1.00 49.66 92 ASP A C 1
ATOM 694 O O . ASP A 1 92 ? -5.600 28.205 37.742 1.00 49.66 92 ASP A O 1
ATOM 698 N N . LEU A 1 93 ? -5.545 26.034 37.244 1.00 48.56 93 LEU A N 1
ATOM 699 C CA . LEU A 1 93 ? -6.573 25.710 38.236 1.00 48.56 93 LEU A CA 1
ATOM 700 C C . LEU A 1 93 ? -5.937 25.613 39.629 1.00 48.56 93 LEU A C 1
ATOM 702 O O . LEU A 1 93 ? -5.751 24.531 40.184 1.00 48.56 93 LEU A O 1
ATOM 706 N N . ARG A 1 94 ? -5.622 26.771 40.221 1.00 51.94 94 ARG A N 1
ATOM 707 C CA . ARG A 1 94 ? -5.507 26.865 41.680 1.00 51.94 94 ARG A CA 1
ATOM 708 C C . ARG A 1 94 ? -6.845 26.413 42.2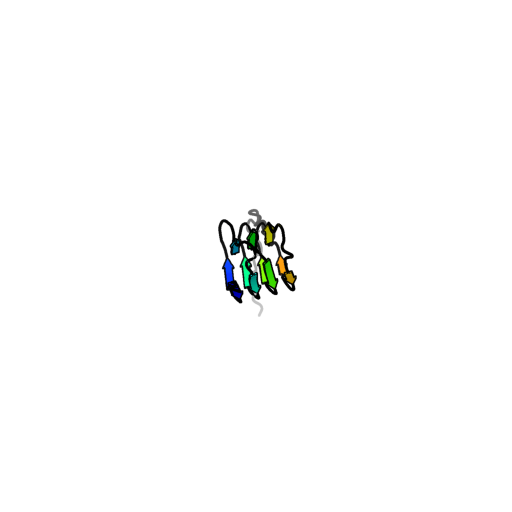79 1.00 51.94 94 ARG A C 1
ATOM 710 O O . ARG A 1 94 ? -7.889 26.809 41.749 1.00 51.94 94 ARG A O 1
ATOM 717 N N . PRO A 1 95 ? -6.858 25.638 43.375 1.00 45.47 95 PRO A N 1
ATOM 718 C CA . PRO A 1 95 ? -8.090 25.370 44.098 1.00 45.47 95 PRO A CA 1
ATOM 719 C C . PRO A 1 95 ? -8.690 26.716 44.511 1.00 45.47 95 PRO A C 1
ATOM 721 O O . PRO A 1 95 ? -8.077 2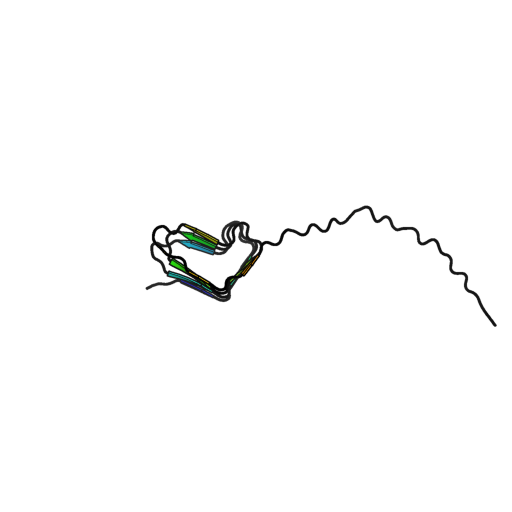7.460 45.275 1.00 45.47 95 PRO A O 1
ATOM 724 N N . ARG A 1 96 ? -9.863 27.069 43.974 1.00 48.75 96 ARG A N 1
ATOM 725 C CA . ARG A 1 96 ? -10.675 28.120 44.584 1.00 48.75 96 ARG A CA 1
ATOM 726 C C . ARG A 1 96 ? -11.035 27.609 45.970 1.00 48.75 96 ARG A C 1
ATOM 728 O O . ARG A 1 96 ? -11.700 26.584 46.088 1.00 48.75 96 ARG A O 1
ATOM 735 N N . GLU A 1 97 ? -10.537 28.300 46.986 1.00 43.59 97 GLU A N 1
ATOM 736 C CA . GLU A 1 97 ? -10.917 28.111 48.378 1.00 43.59 97 GLU A CA 1
ATOM 737 C C . GLU A 1 97 ? -12.444 28.034 48.462 1.00 43.59 97 GLU A C 1
ATOM 739 O O . GLU A 1 97 ? -13.156 28.965 48.077 1.00 43.59 97 GLU A O 1
ATOM 744 N N . ALA A 1 98 ? -12.953 26.891 48.918 1.00 45.69 98 ALA A N 1
ATOM 745 C CA . ALA A 1 98 ? -14.347 26.750 49.290 1.00 45.69 98 ALA A CA 1
ATOM 746 C C . ALA A 1 98 ? -14.558 27.539 50.590 1.00 45.69 98 ALA A C 1
ATOM 748 O O . ALA A 1 98 ? -14.424 27.009 51.689 1.00 45.69 98 ALA A O 1
ATOM 749 N N . VAL A 1 99 ? -14.833 28.835 50.455 1.00 47.06 99 VAL A N 1
ATOM 750 C CA . VAL A 1 99 ? -15.366 29.662 51.538 1.00 47.06 99 VAL A CA 1
ATOM 751 C C . VAL A 1 99 ? -16.866 29.396 51.611 1.00 47.06 99 VAL A C 1
ATOM 753 O O . VAL A 1 99 ? -17.602 29.716 50.680 1.00 47.06 99 VAL A O 1
ATOM 756 N N . GLY A 1 100 ? -17.311 28.791 52.709 1.00 40.62 100 GLY A N 1
ATOM 757 C CA . GLY A 1 100 ? -18.727 28.548 52.966 1.00 40.62 100 GLY A CA 1
ATOM 758 C C . GLY A 1 100 ? -18.945 27.572 54.113 1.00 40.62 100 GLY A C 1
ATOM 759 O O . GLY A 1 100 ? -19.242 26.404 53.890 1.00 40.62 100 GLY A O 1
ATOM 760 N N . THR A 1 101 ? -18.773 28.060 55.338 1.00 44.88 101 THR A N 1
ATOM 761 C CA . THR A 1 101 ? -19.276 27.448 56.573 1.00 44.88 101 THR A CA 1
ATOM 762 C C . THR A 1 101 ? -20.770 27.154 56.447 1.00 44.88 101 THR A C 1
ATOM 764 O O . THR A 1 101 ? -21.552 28.061 56.169 1.00 44.88 101 THR A O 1
ATOM 767 N N . VAL A 1 102 ? -21.169 25.905 56.684 1.00 43.16 102 VAL A N 1
ATOM 768 C CA . VAL A 1 102 ? -22.570 25.546 56.929 1.00 43.16 102 VAL A CA 1
ATOM 769 C C . VAL A 1 102 ? -22.719 25.353 58.433 1.00 43.16 102 VAL A C 1
ATOM 771 O O . VAL A 1 102 ? -22.195 24.392 58.994 1.00 43.16 102 VAL A O 1
ATOM 774 N N . GLU A 1 103 ? -23.381 26.305 59.087 1.00 42.81 103 GLU A N 1
ATOM 775 C CA . GLU A 1 103 ? -23.846 26.156 60.464 1.00 42.81 103 GLU A CA 1
ATOM 776 C C . GLU A 1 103 ? -24.937 25.080 60.508 1.00 42.81 103 GLU A C 1
ATOM 778 O O . GLU A 1 103 ? -25.886 25.098 59.720 1.00 42.81 103 GLU A O 1
ATOM 783 N N . ALA A 1 104 ? -24.789 24.121 61.421 1.00 41.03 104 ALA A N 1
ATOM 784 C CA . ALA A 1 104 ? -25.839 23.169 61.737 1.00 41.03 104 ALA A CA 1
ATOM 785 C C . ALA A 1 104 ? -26.968 23.915 62.461 1.00 41.03 104 ALA A C 1
ATOM 787 O O . ALA A 1 104 ? -26.802 24.357 63.595 1.00 41.03 104 ALA A O 1
ATOM 788 N N . VAL A 1 105 ? -28.111 24.061 61.793 1.00 45.25 105 VAL A N 1
ATOM 789 C CA . VAL A 1 105 ? -29.354 24.512 62.420 1.00 45.25 105 VAL A CA 1
ATOM 790 C C . VAL A 1 105 ? -30.052 23.280 62.992 1.00 45.25 105 VAL A C 1
ATOM 792 O O . VAL A 1 105 ? -30.641 22.493 62.252 1.00 45.25 105 VAL A O 1
ATOM 795 N N . GLU A 1 106 ? -29.981 23.106 64.310 1.00 45.75 106 GLU A N 1
ATOM 796 C CA . GLU A 1 106 ? -30.949 22.287 65.040 1.00 45.75 106 GLU A CA 1
ATOM 797 C C . GLU A 1 106 ? -32.310 22.990 65.004 1.00 45.75 106 GLU A C 1
ATOM 799 O O . GLU A 1 106 ? -32.415 24.180 65.301 1.00 45.75 106 GLU A O 1
ATOM 804 N N . THR A 1 107 ? -33.369 22.259 64.653 1.00 46.59 107 THR A N 1
ATOM 805 C CA . THR A 1 107 ? -34.743 22.708 64.905 1.00 46.59 107 THR A CA 1
ATOM 806 C C . THR A 1 107 ? -35.607 21.561 65.430 1.00 46.59 107 THR A C 1
ATOM 808 O O . THR A 1 107 ? -35.908 20.627 64.695 1.00 46.59 107 THR A O 1
ATOM 811 N N . VAL A 1 108 ? -35.949 21.734 66.716 1.00 46.94 108 VAL A N 1
ATOM 812 C CA . VAL A 1 108 ? -37.124 21.337 67.530 1.00 46.94 108 VAL A CA 1
ATOM 813 C C . VAL A 1 108 ? -37.603 19.886 67.532 1.00 46.94 108 VAL A C 1
ATOM 815 O O . VAL A 1 108 ? -38.224 19.447 66.543 1.00 46.94 108 VAL A O 1
#

Foldseek 3Di:
DDAAEAEAEEFEQAAAESEEEEDAAHEYEYELYEFENHCESYEYANYAYEYYNYEYEQHVHDYHYHHDPYDHHHYNYHYDYDDPPCPPPPPPPDPPPPPDDDDDDDDD

InterPro domains:
  IPR011050 Pectin lyase fold/virulence factor [SSF51126] (2-77)
  IPR012334 Pectin lyase fold [G3DSA:2.160.20.10] (1-83)
  IPR039448 Right handed beta helix domain [PF13229] (2-78)

Sequence (108 aa):
DSGCTIVSCQVQGAREDGIYVEGLHSKVRVEHSEIRGCKHGMWVVAAHPIVKGNCFMDNAEHIRLATRSCVPILRDNSMSMSMPTLIPVSSDLRPREAVGTVEAVETV

Organism: NCBI:txid73025

pLDDT: mean 80.21, std 19.88, range [40.62, 97.94]

Radius of gyration: 25.6 Å; Cα contacts (8 Å, |Δi|>4): 231; chains: 1; bounding box: 47×46×83 Å